Protein AF-A0A850LR34-F1 (afdb_monomer_lite)

Foldseek 3Di:
DDPPDPDVVVVVVVLLLLLVQLLVVQVVCCVVPVDFKDWLLVSLVSSCVVVVHDPVCSVVSSVSSVVSLVVCVVVVQKHFPDQDDDPPDPDTTTMIGGDVVSVVPPCSPPPPPPPD

Secondary structure (DSSP, 8-state):
-------HHHHHHHHHHHHHHHHHHHHHHHHHH---EEEHHHHHHHHHHHTT--GGGHHHHHHHHHHHHHHHHHTTSEEEEEEEEETTEEEEEEEEEE-HHHHTT-----------

pLDDT: mean 78.34, std 20.14, range [33.22, 95.5]

Radius of gyration: 15.71 Å; chains: 1; bounding box: 45×37×34 Å

Structure (mmCIF, N/CA/C/O backbone):
data_AF-A0A850LR34-F1
#
_entry.id   AF-A0A850LR34-F1
#
loop_
_atom_site.group_PDB
_atom_site.id
_atom_site.type_symbol
_atom_site.label_atom_id
_atom_site.label_alt_id
_atom_site.label_comp_id
_atom_site.label_asym_id
_atom_site.label_entity_id
_atom_site.label_seq_id
_atom_site.pdbx_PDB_ins_code
_atom_site.Cartn_x
_atom_site.Cartn_y
_atom_site.Cartn_z
_atom_site.occupancy
_atom_site.B_iso_or_equiv
_atom_site.auth_seq_id
_atom_site.auth_comp_id
_atom_site.auth_asym_id
_atom_site.auth_atom_id
_atom_site.pdbx_PDB_model_num
ATOM 1 N N . MET A 1 1 ? -21.669 24.445 19.421 1.00 36.66 1 MET A N 1
ATOM 2 C CA . MET A 1 1 ? -20.623 23.398 19.379 1.00 36.66 1 MET A CA 1
ATOM 3 C C . MET A 1 1 ? -21.026 22.437 18.281 1.00 36.66 1 MET A C 1
ATOM 5 O O . MET A 1 1 ? -21.797 21.519 18.526 1.00 36.66 1 MET A O 1
ATOM 9 N N . ASP A 1 2 ? -20.607 22.732 17.055 1.00 37.84 2 ASP A N 1
ATOM 10 C CA . ASP A 1 2 ? -21.100 22.040 15.869 1.00 37.84 2 ASP A CA 1
ATOM 11 C C . ASP A 1 2 ? -20.439 20.670 15.712 1.00 37.84 2 ASP A C 1
ATOM 13 O O . ASP A 1 2 ? -19.257 20.552 15.381 1.00 37.84 2 ASP A O 1
ATOM 17 N N . ALA A 1 3 ? -21.228 19.619 15.926 1.00 43.91 3 ALA A N 1
ATOM 18 C CA . ALA A 1 3 ? -20.921 18.269 15.480 1.00 43.91 3 ALA A CA 1
ATOM 19 C C . ALA A 1 3 ? -21.113 18.195 13.955 1.00 43.91 3 ALA A C 1
ATOM 21 O O . ALA A 1 3 ? -22.077 17.626 13.451 1.00 43.91 3 ALA A O 1
ATOM 22 N N . ILE A 1 4 ? -20.209 18.822 13.202 1.00 42.34 4 ILE A N 1
ATOM 23 C CA . ILE A 1 4 ? -20.217 18.755 11.740 1.00 42.34 4 ILE A CA 1
ATOM 24 C C . ILE A 1 4 ? -19.789 17.342 11.316 1.00 42.34 4 ILE A C 1
ATOM 26 O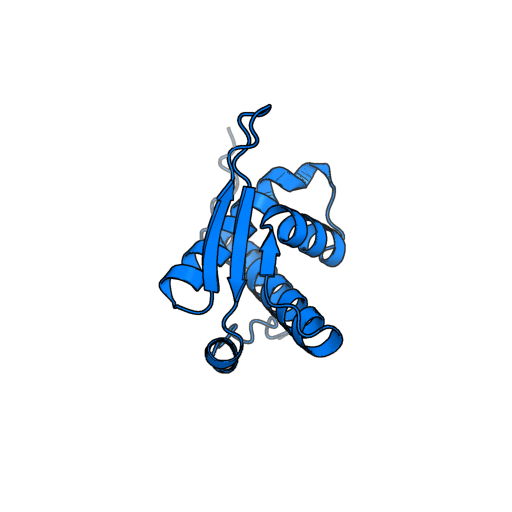 O . ILE A 1 4 ? -18.607 17.006 11.302 1.00 42.34 4 ILE A O 1
ATOM 30 N N . ASN A 1 5 ? -20.784 16.544 10.924 1.00 43.00 5 ASN A N 1
ATOM 31 C CA . ASN A 1 5 ? -20.711 15.476 9.924 1.00 43.00 5 ASN A CA 1
ATOM 32 C C . ASN A 1 5 ? -19.709 14.334 10.173 1.00 43.00 5 ASN A C 1
ATOM 34 O O . ASN A 1 5 ? -18.684 14.218 9.495 1.00 43.00 5 ASN A O 1
ATOM 38 N N . TYR A 1 6 ? -20.075 13.388 11.040 1.00 41.28 6 TYR A N 1
ATOM 39 C CA . TYR A 1 6 ? -19.573 12.017 10.926 1.00 41.28 6 TYR A CA 1
ATOM 40 C C . TYR A 1 6 ? -20.476 11.225 9.969 1.00 41.28 6 TYR A C 1
ATOM 42 O O . TYR A 1 6 ? -21.499 10.687 10.376 1.00 41.28 6 TYR A O 1
ATOM 50 N N . ILE A 1 7 ? -20.101 11.173 8.687 1.00 42.81 7 ILE A N 1
ATOM 51 C CA . ILE A 1 7 ? -20.703 10.268 7.696 1.00 42.81 7 ILE A CA 1
ATOM 52 C C . ILE A 1 7 ? -19.730 9.088 7.532 1.00 42.81 7 ILE A C 1
ATOM 54 O O . ILE A 1 7 ? -18.633 9.301 6.998 1.00 42.81 7 ILE A O 1
ATOM 58 N N . PRO A 1 8 ? -20.082 7.869 7.986 1.00 41.88 8 PRO A N 1
ATOM 59 C CA . PRO A 1 8 ? -19.241 6.672 7.864 1.00 41.88 8 PRO A CA 1
ATOM 60 C C . PRO A 1 8 ? -18.721 6.452 6.433 1.00 41.88 8 PRO A C 1
ATOM 62 O O . PRO A 1 8 ? -17.535 6.192 6.237 1.00 41.88 8 PRO A O 1
ATOM 65 N N . GLU A 1 9 ? -19.568 6.724 5.437 1.00 50.88 9 GLU A N 1
ATOM 66 C CA . GLU A 1 9 ? -19.301 6.545 4.002 1.00 50.88 9 GLU A CA 1
ATOM 67 C C . GLU A 1 9 ? -18.098 7.362 3.490 1.00 50.88 9 GLU A C 1
ATOM 69 O O . GLU A 1 9 ? -17.338 6.910 2.632 1.00 50.88 9 GLU A O 1
ATOM 74 N N 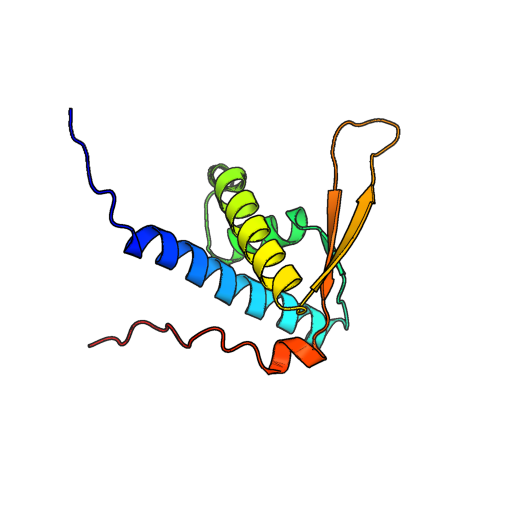. ARG A 1 10 ? -17.845 8.561 4.045 1.00 53.25 10 ARG A N 1
ATOM 75 C CA . ARG A 1 10 ? -16.707 9.403 3.615 1.00 53.25 10 ARG A CA 1
ATOM 76 C C . ARG A 1 10 ? -15.358 8.852 4.067 1.00 53.25 10 ARG A C 1
ATOM 78 O O . ARG A 1 10 ? -14.331 9.143 3.446 1.00 53.25 10 ARG A O 1
ATOM 85 N N . ARG A 1 11 ? -15.331 8.111 5.180 1.00 52.06 11 ARG A N 1
ATOM 86 C CA . ARG A 1 11 ? -14.094 7.524 5.713 1.00 52.06 11 ARG A CA 1
ATOM 87 C C . ARG A 1 11 ? -13.641 6.360 4.839 1.00 52.06 11 ARG A C 1
ATOM 89 O O . ARG A 1 11 ? -12.441 6.241 4.582 1.00 52.06 11 ARG A O 1
ATOM 96 N N . ASP A 1 12 ? -14.608 5.605 4.333 1.00 66.19 12 ASP A N 1
ATOM 97 C CA . ASP A 1 12 ? -14.391 4.513 3.393 1.00 66.19 12 ASP A CA 1
ATOM 98 C C . ASP A 1 12 ? -13.962 5.046 2.023 1.00 66.19 12 ASP A C 1
ATOM 100 O O . ASP A 1 12 ? -13.025 4.518 1.435 1.00 66.19 12 ASP A O 1
ATOM 104 N N . PHE A 1 13 ? -14.506 6.183 1.573 1.00 79.81 13 PHE A N 1
ATOM 105 C CA . PHE A 1 13 ? -14.124 6.788 0.292 1.00 79.81 13 PHE A CA 1
ATOM 106 C C . PHE A 1 13 ? -12.626 7.129 0.178 1.00 79.81 13 PHE A C 1
ATOM 108 O O . PHE A 1 13 ? -11.962 6.713 -0.770 1.00 79.81 13 PHE A O 1
ATOM 115 N N . ILE A 1 14 ? -12.051 7.849 1.153 1.00 84.62 14 ILE A N 1
ATOM 116 C CA . ILE A 1 14 ? -10.616 8.204 1.107 1.00 84.62 14 ILE A CA 1
ATOM 117 C C . ILE A 1 14 ? -9.743 6.951 1.224 1.00 84.62 14 ILE A C 1
ATOM 119 O O . ILE A 1 14 ? -8.689 6.868 0.594 1.00 84.62 14 ILE A O 1
ATOM 123 N N . GLN A 1 15 ? -10.155 5.980 2.043 1.00 86.00 15 GLN A N 1
ATOM 124 C CA . GLN A 1 15 ? -9.426 4.724 2.165 1.00 86.00 15 GLN A CA 1
ATOM 125 C C . GLN A 1 15 ? -9.445 3.941 0.847 1.00 86.00 15 GLN A C 1
ATOM 127 O O . GLN A 1 15 ? -8.400 3.425 0.461 1.00 86.00 15 GLN A O 1
ATOM 132 N N . ASN A 1 16 ? -10.575 3.926 0.137 1.00 86.31 16 ASN A N 1
ATOM 133 C CA . ASN A 1 16 ? -10.712 3.291 -1.173 1.00 86.31 16 ASN A CA 1
ATOM 134 C C . ASN A 1 16 ? -9.813 3.956 -2.219 1.00 86.31 16 ASN A C 1
ATOM 136 O O . ASN A 1 16 ? -9.106 3.252 -2.929 1.00 86.31 16 ASN A O 1
ATOM 140 N N . ILE A 1 17 ? -9.755 5.294 -2.262 1.00 89.56 17 ILE A N 1
ATOM 141 C CA . ILE A 1 17 ? -8.816 6.013 -3.143 1.00 89.56 17 ILE A CA 1
ATOM 142 C C . ILE A 1 17 ? -7.371 5.597 -2.848 1.00 89.56 17 ILE A C 1
ATOM 144 O O . ILE A 1 17 ? -6.608 5.299 -3.761 1.00 89.56 17 ILE A O 1
ATOM 148 N N . VAL A 1 18 ? -6.988 5.551 -1.567 1.00 91.31 18 VAL A N 1
ATOM 149 C CA . VAL A 1 18 ? -5.642 5.113 -1.167 1.00 91.31 18 VAL A CA 1
ATOM 150 C C . VAL A 1 18 ? -5.389 3.661 -1.565 1.00 91.31 18 VAL A C 1
ATOM 152 O O . VAL A 1 18 ? -4.270 3.339 -1.943 1.00 91.31 18 VAL A O 1
ATOM 155 N N . GLU A 1 19 ? -6.389 2.789 -1.470 1.00 91.50 19 GLU A N 1
ATOM 156 C CA . GLU A 1 19 ? -6.281 1.381 -1.852 1.00 91.50 19 GLU A CA 1
ATOM 157 C C . GLU A 1 19 ? -6.077 1.213 -3.366 1.00 91.50 19 GLU A C 1
ATOM 159 O O . GLU A 1 19 ? -5.183 0.465 -3.762 1.00 91.50 19 GLU A O 1
ATOM 164 N N . VAL A 1 20 ? -6.818 1.967 -4.188 1.00 89.69 20 VAL A N 1
ATOM 165 C CA . VAL A 1 20 ? -6.663 2.011 -5.655 1.00 89.69 20 VAL A CA 1
ATOM 166 C C . VAL A 1 20 ? -5.276 2.520 -6.039 1.00 89.69 20 VAL A C 1
ATOM 168 O O . VAL A 1 20 ? -4.514 1.809 -6.685 1.00 89.69 20 VAL A O 1
ATOM 171 N N . GLU A 1 21 ? -4.896 3.705 -5.558 1.00 92.88 21 GLU A N 1
ATOM 172 C CA . GLU A 1 21 ? -3.589 4.300 -5.861 1.00 92.88 21 GLU A CA 1
ATOM 173 C C . GLU A 1 21 ? -2.428 3.416 -5.403 1.00 92.88 21 GLU A C 1
ATOM 175 O O . GLU A 1 21 ? -1.379 3.347 -6.046 1.00 92.88 21 GLU A O 1
ATOM 180 N N . LEU A 1 22 ? -2.595 2.731 -4.267 1.00 93.81 22 LEU A N 1
ATOM 181 C CA . LEU A 1 22 ? -1.582 1.820 -3.760 1.00 93.81 22 LEU A CA 1
ATOM 182 C C . LEU A 1 22 ? -1.429 0.607 -4.660 1.00 93.81 22 LEU A C 1
ATOM 184 O O . LEU A 1 22 ? -0.293 0.210 -4.911 1.00 93.81 22 LEU A O 1
ATOM 188 N N . TYR A 1 23 ? -2.538 0.051 -5.142 1.00 92.62 23 TYR A N 1
ATOM 189 C CA . TYR A 1 23 ? -2.543 -1.077 -6.064 1.00 92.62 23 TYR A CA 1
ATOM 190 C C . TYR A 1 23 ? -1.859 -0.706 -7.378 1.00 92.62 23 TYR A C 1
ATOM 192 O O . TYR A 1 23 ? -0.916 -1.385 -7.794 1.00 92.62 23 TYR A O 1
ATOM 200 N N . ASP A 1 24 ? -2.262 0.410 -7.980 1.00 91.50 24 ASP A N 1
ATOM 201 C CA . ASP A 1 24 ? -1.707 0.887 -9.247 1.00 91.50 24 ASP A CA 1
ATOM 202 C C . ASP A 1 24 ? -0.209 1.168 -9.122 1.00 91.50 24 ASP A C 1
ATOM 204 O O . ASP A 1 24 ? 0.589 0.749 -9.963 1.00 91.50 24 ASP A O 1
ATOM 208 N N . TYR A 1 25 ? 0.210 1.797 -8.021 1.00 94.38 25 TYR A N 1
ATOM 209 C CA . TYR A 1 25 ? 1.620 2.077 -7.782 1.00 94.38 25 TYR A CA 1
ATOM 210 C C . TYR A 1 25 ? 2.463 0.800 -7.656 1.00 94.38 25 TYR A C 1
ATOM 212 O O . TYR A 1 25 ? 3.503 0.682 -8.306 1.00 94.38 25 TYR A O 1
ATOM 220 N N . VAL A 1 26 ? 2.058 -0.163 -6.818 1.00 94.06 26 VAL A N 1
ATOM 221 C CA . VAL A 1 26 ? 2.881 -1.367 -6.590 1.00 94.06 26 VAL A CA 1
ATOM 222 C C . VAL A 1 26 ? 2.903 -2.284 -7.809 1.00 94.06 26 VAL A C 1
ATOM 224 O O . VAL A 1 26 ? 3.950 -2.861 -8.103 1.00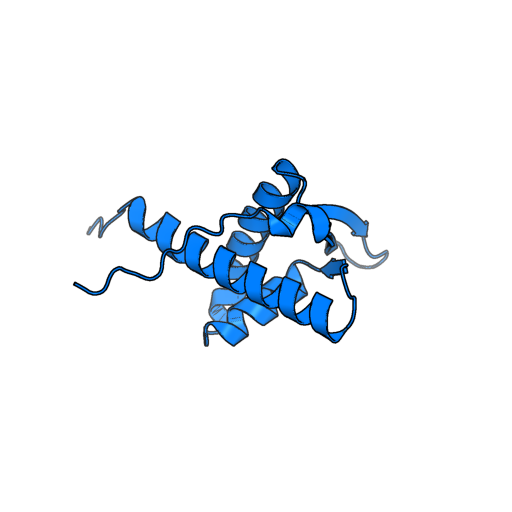 94.06 26 VAL A O 1
ATOM 227 N N . THR A 1 27 ? 1.792 -2.384 -8.542 1.00 91.62 27 THR A N 1
ATOM 228 C CA . THR A 1 27 ? 1.714 -3.180 -9.774 1.00 91.62 27 THR A CA 1
ATOM 229 C C . THR A 1 27 ? 2.530 -2.557 -10.902 1.00 91.62 27 THR A C 1
ATOM 231 O O . THR A 1 27 ? 3.266 -3.275 -11.577 1.00 91.62 27 THR A O 1
ATOM 234 N N . ASP A 1 28 ? 2.500 -1.232 -11.072 1.00 92.31 28 ASP A N 1
ATOM 235 C CA . ASP A 1 28 ? 3.324 -0.546 -12.071 1.00 92.31 28 ASP A CA 1
ATOM 236 C C . ASP A 1 28 ? 4.822 -0.676 -11.764 1.00 92.31 28 ASP A C 1
ATOM 238 O O . ASP A 1 28 ? 5.611 -0.990 -12.659 1.00 92.31 28 ASP A O 1
ATOM 242 N N . ILE A 1 29 ? 5.228 -0.514 -10.499 1.00 93.94 29 ILE A N 1
ATOM 243 C CA . ILE A 1 29 ? 6.630 -0.702 -10.105 1.00 93.94 29 ILE A CA 1
ATOM 244 C C . ILE A 1 29 ? 7.078 -2.151 -10.309 1.00 93.94 29 ILE A C 1
ATOM 246 O O . ILE A 1 29 ? 8.191 -2.377 -10.790 1.00 93.94 29 ILE A O 1
ATOM 250 N N . ASN A 1 30 ? 6.232 -3.132 -9.993 1.00 92.88 30 ASN A N 1
ATOM 251 C CA . ASN A 1 30 ? 6.551 -4.528 -10.263 1.00 92.88 30 ASN A CA 1
ATOM 252 C C . ASN A 1 30 ? 6.672 -4.805 -11.762 1.00 92.88 30 ASN A C 1
ATOM 254 O O . ASN A 1 30 ? 7.657 -5.393 -12.190 1.00 92.88 30 ASN A O 1
ATOM 258 N N . ARG A 1 31 ? 5.743 -4.303 -12.575 1.00 92.06 31 ARG A N 1
ATOM 259 C CA . ARG A 1 31 ? 5.795 -4.457 -14.031 1.00 92.06 31 ARG A CA 1
ATOM 260 C C . ARG A 1 31 ? 7.065 -3.855 -14.637 1.00 92.06 31 ARG A C 1
ATOM 262 O O . ARG A 1 31 ? 7.640 -4.446 -15.542 1.00 92.06 31 ARG A O 1
ATOM 269 N N . ARG A 1 32 ? 7.496 -2.680 -14.165 1.00 93.94 32 ARG A N 1
ATOM 270 C CA . ARG A 1 32 ? 8.669 -1.975 -14.714 1.00 93.94 32 ARG A CA 1
ATOM 271 C C . ARG A 1 32 ? 10.001 -2.527 -14.217 1.00 93.94 32 ARG A C 1
ATOM 273 O O . ARG A 1 32 ? 10.969 -2.523 -14.966 1.00 93.94 32 ARG A O 1
ATOM 280 N N . TRP A 1 33 ? 10.062 -2.950 -12.956 1.00 94.19 33 TRP A N 1
ATOM 281 C CA . TRP A 1 33 ? 11.334 -3.199 -12.265 1.00 94.19 33 TRP A CA 1
ATOM 282 C C . TRP A 1 33 ? 11.419 -4.571 -11.595 1.00 94.19 33 TRP A C 1
ATOM 284 O O . TRP A 1 33 ? 12.398 -4.851 -10.910 1.00 94.19 33 TRP A O 1
ATOM 294 N N . ASN A 1 34 ? 10.382 -5.401 -11.722 1.00 90.81 34 ASN A N 1
ATOM 295 C CA . ASN A 1 34 ? 10.215 -6.674 -11.018 1.00 90.81 34 ASN A CA 1
ATOM 296 C C . ASN A 1 34 ? 10.405 -6.573 -9.490 1.00 90.81 34 ASN A C 1
ATOM 298 O O . ASN A 1 34 ? 10.759 -7.537 -8.815 1.00 90.81 34 ASN A O 1
ATOM 302 N N . SER A 1 35 ? 10.179 -5.385 -8.922 1.00 91.44 35 SER A N 1
ATOM 303 C CA . SER A 1 35 ? 10.286 -5.168 -7.482 1.00 91.44 35 SER A CA 1
ATOM 304 C C . SER A 1 35 ? 8.991 -5.577 -6.794 1.00 91.44 35 SER A C 1
ATOM 306 O O . SER A 1 35 ? 7.899 -5.237 -7.248 1.00 91.44 35 SER A O 1
ATOM 308 N N . ASN A 1 36 ? 9.108 -6.311 -5.692 1.00 93.00 36 ASN A N 1
ATOM 309 C CA . ASN A 1 36 ? 7.978 -6.768 -4.888 1.00 93.00 36 ASN A CA 1
ATOM 310 C C . ASN A 1 36 ? 8.127 -6.490 -3.394 1.00 93.00 36 ASN A C 1
ATOM 312 O O . ASN A 1 36 ? 7.312 -6.961 -2.605 1.00 93.00 36 ASN A O 1
ATOM 316 N N . ILE A 1 37 ? 9.137 -5.720 -2.992 1.00 92.69 37 ILE A N 1
ATOM 317 C CA . ILE A 1 37 ? 9.413 -5.410 -1.591 1.00 92.69 37 ILE A CA 1
ATOM 318 C C . ILE A 1 37 ? 9.364 -3.902 -1.389 1.00 92.69 37 ILE A C 1
ATOM 320 O O . ILE A 1 37 ? 10.102 -3.148 -2.021 1.00 92.69 37 ILE A O 1
ATOM 324 N N . PHE A 1 38 ? 8.520 -3.460 -0.458 1.00 93.25 38 PHE A N 1
ATOM 325 C CA . PHE A 1 38 ? 8.273 -2.043 -0.231 1.00 93.25 38 PHE A CA 1
ATOM 326 C C . PHE A 1 38 ? 8.185 -1.691 1.260 1.00 93.25 38 PHE A C 1
ATOM 328 O O . PHE A 1 38 ? 7.400 -2.279 2.012 1.00 93.25 38 PHE A O 1
ATOM 335 N N . PRO A 1 39 ? 8.932 -0.673 1.719 1.00 92.88 39 PRO A N 1
ATOM 336 C CA . PRO A 1 39 ? 8.689 -0.049 3.011 1.00 92.88 39 PRO A CA 1
ATOM 337 C C . PRO A 1 39 ? 7.355 0.712 3.024 1.00 92.88 39 PRO A C 1
ATOM 339 O O . PRO A 1 39 ? 7.092 1.540 2.154 1.00 92.88 39 PRO A O 1
ATOM 342 N N . SER A 1 40 ? 6.556 0.556 4.083 1.00 93.19 40 SER A N 1
ATOM 343 C CA . SER A 1 40 ? 5.291 1.309 4.249 1.00 93.19 40 SER A CA 1
ATOM 344 C C . SER A 1 40 ? 5.456 2.833 4.163 1.00 93.19 40 SER A C 1
ATOM 346 O O . SER A 1 40 ? 4.539 3.548 3.766 1.00 93.19 40 SER A O 1
ATOM 348 N N . SER A 1 41 ? 6.626 3.351 4.545 1.00 92.94 41 SER A N 1
ATOM 349 C CA . SER A 1 41 ? 6.944 4.775 4.464 1.00 92.94 41 SER A CA 1
ATOM 350 C C . SER A 1 41 ? 7.242 5.249 3.041 1.00 92.94 41 SER A C 1
ATOM 352 O O . SER A 1 41 ? 6.948 6.405 2.742 1.00 92.94 41 SER A O 1
ATOM 354 N N . SER A 1 42 ? 7.809 4.407 2.163 1.00 93.56 42 SER A N 1
ATOM 355 C CA . SER A 1 42 ? 7.994 4.782 0.754 1.00 93.56 42 SER A CA 1
ATOM 356 C C . SER A 1 42 ? 6.651 4.780 0.036 1.00 93.56 42 SER A C 1
ATOM 358 O O . SER A 1 42 ? 6.338 5.758 -0.636 1.00 93.56 42 SER A O 1
ATOM 360 N N . LEU A 1 43 ? 5.822 3.762 0.294 1.00 95.38 43 LEU A N 1
ATOM 361 C CA . LEU A 1 43 ? 4.457 3.671 -0.220 1.00 95.38 43 LEU A CA 1
ATOM 362 C C . LEU A 1 43 ? 3.651 4.910 0.175 1.00 95.38 43 LEU A C 1
ATOM 364 O O . LEU A 1 43 ? 3.161 5.625 -0.686 1.00 95.38 43 LEU A O 1
ATOM 368 N N . ALA A 1 44 ? 3.619 5.270 1.460 1.00 95.50 44 ALA A N 1
ATOM 369 C CA . ALA A 1 44 ? 2.895 6.462 1.905 1.00 95.50 44 ALA A CA 1
ATOM 370 C C . ALA A 1 44 ? 3.380 7.769 1.257 1.00 95.50 44 ALA A C 1
ATOM 372 O O . ALA A 1 44 ? 2.567 8.652 0.999 1.00 95.50 44 ALA A O 1
ATOM 373 N N . LYS A 1 45 ? 4.683 7.910 0.981 1.00 95.38 45 LYS A N 1
ATOM 374 C CA . LYS A 1 45 ? 5.213 9.075 0.255 1.00 95.38 45 LYS A CA 1
ATOM 375 C C . LYS A 1 45 ? 4.786 9.079 -1.212 1.00 95.38 45 LYS A C 1
ATOM 377 O O . LYS A 1 45 ? 4.468 10.149 -1.721 1.00 95.38 45 LYS A O 1
ATOM 382 N N . ALA A 1 46 ? 4.790 7.918 -1.866 1.00 95.19 46 ALA A N 1
ATOM 383 C CA . ALA A 1 46 ? 4.350 7.775 -3.249 1.00 95.19 46 ALA A CA 1
ATOM 384 C C . ALA A 1 46 ? 2.866 8.133 -3.392 1.00 95.19 46 ALA A C 1
ATOM 386 O O . ALA A 1 46 ? 2.536 9.010 -4.179 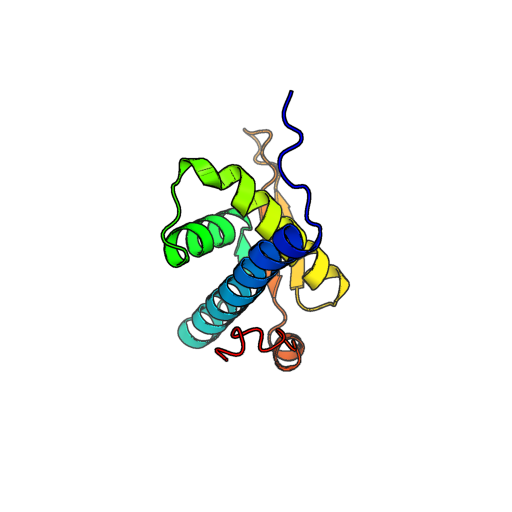1.00 95.19 46 ALA A O 1
ATOM 387 N N . ILE A 1 47 ? 2.001 7.576 -2.539 1.00 94.62 47 ILE A N 1
ATOM 388 C CA . ILE A 1 47 ? 0.560 7.874 -2.553 1.00 94.62 47 ILE A CA 1
ATOM 389 C C . ILE A 1 47 ? 0.278 9.347 -2.275 1.00 94.62 47 ILE A C 1
ATOM 391 O O . ILE A 1 47 ? -0.509 9.973 -2.975 1.00 94.62 47 ILE A O 1
ATOM 395 N N . LEU A 1 48 ? 0.963 9.938 -1.292 1.00 94.94 48 LEU A N 1
ATOM 396 C CA . LEU A 1 48 ? 0.812 11.363 -1.003 1.00 94.94 48 LEU A CA 1
ATOM 397 C C . LEU A 1 48 ? 1.201 12.239 -2.207 1.00 94.94 48 LEU A C 1
ATOM 399 O O . LEU A 1 48 ? 0.576 13.270 -2.437 1.00 94.94 48 LEU A O 1
ATOM 403 N N . LYS A 1 49 ? 2.225 11.824 -2.967 1.00 94.44 49 LYS A N 1
ATOM 404 C CA . LYS A 1 49 ? 2.667 12.506 -4.187 1.00 94.44 49 LYS A CA 1
ATOM 405 C C . LYS A 1 49 ? 1.654 12.334 -5.324 1.00 94.44 49 LYS A C 1
ATOM 407 O O . LYS A 1 49 ? 1.307 13.335 -5.938 1.00 94.44 49 LYS A O 1
ATOM 412 N N . ASN A 1 50 ? 1.178 11.116 -5.577 1.00 93.00 50 ASN A N 1
ATOM 413 C CA . ASN A 1 50 ? 0.217 10.825 -6.648 1.00 93.00 50 ASN A CA 1
ATOM 414 C C . ASN A 1 50 ? -1.115 11.553 -6.442 1.00 93.00 50 ASN A C 1
ATOM 416 O O . ASN A 1 50 ? -1.668 12.123 -7.375 1.00 93.00 50 ASN A O 1
ATOM 420 N N . LEU A 1 51 ? -1.580 11.628 -5.194 1.00 91.69 51 LEU A N 1
ATOM 421 C CA . LEU A 1 51 ? -2.798 12.352 -4.833 1.00 91.69 51 LEU A CA 1
ATOM 422 C C . LEU A 1 51 ? -2.617 13.875 -4.768 1.00 91.69 51 LEU A C 1
ATOM 424 O O . LEU A 1 51 ? -3.559 14.578 -4.415 1.00 91.69 51 LEU A O 1
ATOM 428 N N . HIS A 1 52 ? -1.426 14.397 -5.087 1.00 93.44 52 HIS A N 1
ATOM 429 C CA . HIS A 1 52 ? -1.099 15.827 -5.028 1.00 93.44 52 HIS A CA 1
ATOM 430 C C . HIS A 1 52 ? -1.392 16.455 -3.652 1.00 93.44 52 HIS A C 1
ATOM 432 O O . HIS A 1 52 ? -1.770 17.619 -3.525 1.00 93.44 52 HIS A O 1
ATOM 438 N N . GLU A 1 53 ? -1.200 15.673 -2.590 1.00 92.88 53 GLU A N 1
ATOM 439 C CA . GLU A 1 53 ? -1.578 16.046 -1.235 1.00 92.88 53 GLU A CA 1
ATOM 440 C C . GLU A 1 53 ? -0.429 16.686 -0.451 1.00 92.88 53 GLU A C 1
ATOM 442 O O . GLU A 1 53 ? 0.758 16.406 -0.639 1.00 92.88 53 GLU A O 1
ATOM 447 N N . SER A 1 54 ? -0.776 17.555 0.501 1.00 92.88 54 SER A N 1
ATOM 448 C CA . SER A 1 54 ? 0.233 18.261 1.299 1.00 92.88 54 SER A CA 1
ATOM 449 C C . SER A 1 54 ? 1.060 17.306 2.169 1.00 92.88 54 SER A C 1
ATOM 451 O O . SER A 1 54 ? 0.514 16.459 2.880 1.00 92.88 54 SER A O 1
ATOM 453 N N . ARG A 1 55 ? 2.380 17.547 2.257 1.00 91.75 55 ARG A N 1
ATOM 454 C CA . ARG A 1 55 ? 3.304 16.851 3.183 1.00 91.75 55 ARG A CA 1
ATOM 455 C C . ARG A 1 55 ? 2.823 16.852 4.637 1.00 91.75 55 ARG A C 1
ATOM 457 O O . ARG A 1 55 ? 3.073 15.891 5.361 1.00 91.75 55 ARG A O 1
ATOM 464 N N . LYS A 1 56 ? 2.081 17.885 5.055 1.00 93.50 56 LYS A N 1
ATOM 465 C CA . LYS A 1 56 ? 1.487 17.983 6.402 1.00 93.50 56 LYS A CA 1
ATOM 466 C C . LYS A 1 56 ? 0.520 16.827 6.701 1.00 93.50 56 LYS A C 1
ATOM 468 O O . LYS A 1 56 ? 0.383 16.422 7.852 1.00 93.50 56 LYS A O 1
ATOM 473 N N . LYS A 1 57 ? -0.103 16.242 5.672 1.00 92.00 57 LYS A N 1
ATOM 474 C CA . LYS A 1 57 ? -1.029 15.106 5.789 1.00 92.00 57 LYS A CA 1
ATOM 475 C C . LYS A 1 57 ? -0.327 13.742 5.831 1.00 92.00 57 LYS A C 1
ATOM 477 O O . LYS A 1 57 ? -1.012 12.729 5.968 1.00 92.00 57 LYS A O 1
ATOM 482 N N . TYR A 1 58 ? 1.010 13.681 5.783 1.00 93.31 58 TYR A N 1
ATOM 483 C CA . TYR A 1 58 ? 1.764 12.420 5.751 1.00 93.31 58 TYR A CA 1
ATOM 484 C C . TYR A 1 58 ? 1.345 11.436 6.854 1.00 93.31 58 TYR A C 1
ATOM 486 O O . TYR A 1 58 ? 1.122 10.264 6.571 1.00 93.31 58 TYR A O 1
ATOM 494 N N . ARG A 1 59 ? 1.163 11.898 8.101 1.00 92.44 59 ARG A N 1
ATOM 495 C CA . ARG A 1 59 ? 0.749 11.026 9.218 1.00 92.44 59 ARG A CA 1
ATOM 496 C C . ARG A 1 59 ? -0.605 10.350 8.963 1.00 92.44 59 ARG A C 1
ATOM 498 O O . ARG A 1 59 ? -0.767 9.170 9.283 1.00 92.44 59 ARG A O 1
ATOM 505 N N . LYS A 1 60 ? -1.558 11.075 8.365 1.00 92.00 60 LYS A N 1
ATOM 506 C CA . LYS A 1 60 ? -2.887 10.553 8.009 1.00 92.00 60 LYS A CA 1
ATOM 507 C C . LYS A 1 60 ? -2.758 9.476 6.932 1.00 92.00 60 LYS A C 1
ATOM 509 O O . LYS A 1 60 ? -3.220 8.359 7.140 1.00 92.00 60 LYS A O 1
ATOM 514 N N . TYR A 1 61 ? -2.063 9.780 5.837 1.00 93.56 61 TYR A N 1
ATOM 515 C CA . TYR A 1 61 ? -1.878 8.844 4.724 1.00 93.56 61 TYR A CA 1
ATOM 516 C C . TYR A 1 61 ? -1.046 7.620 5.104 1.00 93.56 61 TYR A C 1
ATOM 518 O O . TYR A 1 61 ? -1.400 6.509 4.735 1.00 93.56 61 TYR A O 1
ATOM 526 N N . HIS A 1 62 ? -0.003 7.776 5.920 1.00 93.81 62 HIS A N 1
ATOM 527 C CA . HIS A 1 62 ? 0.774 6.641 6.424 1.00 93.81 62 HIS A CA 1
ATOM 528 C C . HIS A 1 62 ? -0.074 5.692 7.274 1.00 93.81 62 HIS A C 1
ATOM 530 O O . HIS A 1 62 ? 0.073 4.477 7.167 1.00 93.81 62 HIS A O 1
ATOM 536 N N . THR A 1 63 ? -0.999 6.232 8.071 1.00 92.62 63 THR A N 1
ATOM 537 C CA . THR A 1 63 ? -1.959 5.420 8.833 1.00 92.62 63 THR A CA 1
ATOM 538 C C . THR A 1 63 ? -2.924 4.679 7.905 1.00 92.62 63 THR A C 1
ATOM 540 O O . THR A 1 63 ? -3.162 3.493 8.113 1.00 92.62 63 THR A O 1
ATOM 543 N N . LEU A 1 64 ? -3.448 5.345 6.869 1.00 93.31 64 LEU A N 1
ATOM 544 C CA . LEU A 1 64 ? -4.340 4.720 5.884 1.00 93.31 64 LEU A CA 1
ATOM 545 C C . LEU A 1 64 ? -3.629 3.615 5.096 1.00 93.31 64 LEU A C 1
ATOM 547 O O . LEU A 1 64 ? -4.132 2.500 5.030 1.00 93.31 64 LEU A O 1
ATOM 551 N N . VAL A 1 65 ? -2.420 3.880 4.601 1.00 94.56 65 VAL A N 1
ATOM 552 C CA . VAL A 1 65 ? -1.598 2.886 3.899 1.00 94.56 65 VAL A CA 1
ATOM 553 C C . VAL A 1 65 ? -1.334 1.676 4.788 1.00 94.56 65 VAL A C 1
ATOM 555 O O . VAL A 1 65 ? -1.516 0.552 4.345 1.00 94.56 65 VAL A O 1
ATOM 558 N N . LYS A 1 66 ? -0.981 1.865 6.066 1.00 93.00 66 LYS A N 1
ATOM 559 C CA . LYS A 1 66 ? -0.825 0.734 6.995 1.00 93.00 66 LYS A CA 1
ATOM 560 C C . LYS A 1 66 ? -2.107 -0.080 7.165 1.00 93.00 66 LYS A C 1
ATOM 562 O O . LYS A 1 66 ? -2.024 -1.299 7.229 1.00 93.00 66 LYS A O 1
ATOM 567 N N . LYS A 1 67 ? -3.274 0.567 7.237 1.00 92.31 67 LYS A N 1
ATOM 568 C CA . LYS A 1 67 ? -4.561 -0.143 7.315 1.00 92.31 67 LYS A CA 1
ATOM 569 C C . LYS A 1 67 ? -4.806 -0.995 6.072 1.00 92.31 67 LYS A C 1
ATOM 571 O O . LYS A 1 67 ? -5.141 -2.165 6.220 1.00 92.31 67 LYS A O 1
ATOM 576 N N . VAL A 1 68 ? -4.581 -0.436 4.882 1.00 92.12 68 VAL A N 1
ATOM 577 C CA . VAL A 1 68 ? -4.706 -1.171 3.613 1.00 92.12 68 VAL A CA 1
ATOM 578 C C . VAL A 1 68 ? -3.718 -2.336 3.564 1.00 92.12 68 VAL A C 1
ATOM 580 O O . VAL A 1 68 ? -4.114 -3.457 3.281 1.00 92.12 68 VAL A O 1
ATOM 583 N N . LEU A 1 69 ? -2.454 -2.113 3.927 1.00 92.88 69 LEU A N 1
ATOM 584 C CA . LEU A 1 69 ? -1.435 -3.166 3.941 1.00 92.88 69 LEU A CA 1
ATOM 585 C C . LEU A 1 69 ? -1.753 -4.283 4.938 1.00 92.88 69 LEU A C 1
ATOM 587 O O . LEU A 1 69 ? -1.553 -5.447 4.619 1.00 92.88 69 LEU A O 1
ATOM 591 N N . ASN A 1 70 ? -2.286 -3.957 6.116 1.00 91.38 70 ASN A N 1
ATOM 592 C CA . ASN A 1 70 ? -2.730 -4.969 7.073 1.00 91.38 70 ASN A CA 1
ATOM 593 C C . ASN A 1 70 ? -3.914 -5.774 6.524 1.00 91.38 70 ASN A C 1
ATOM 595 O O . ASN A 1 70 ? -3.907 -6.997 6.624 1.00 91.38 70 ASN A O 1
ATOM 599 N N . LYS A 1 71 ? -4.896 -5.109 5.899 1.00 90.12 71 LYS A N 1
ATOM 600 C CA . LYS A 1 71 ? -6.014 -5.771 5.207 1.00 90.12 71 LYS A CA 1
ATOM 601 C C . LYS A 1 71 ? -5.488 -6.713 4.118 1.00 90.12 71 LYS A C 1
ATOM 603 O O . LYS A 1 71 ? -5.846 -7.884 4.078 1.00 90.12 71 LYS A O 1
ATOM 608 N N . TRP A 1 72 ? -4.585 -6.245 3.268 1.00 91.38 72 TRP A N 1
ATOM 609 C CA . TRP A 1 72 ? -3.984 -7.056 2.208 1.00 91.38 72 TRP A CA 1
ATOM 610 C C . TRP A 1 72 ? -3.131 -8.203 2.742 1.00 91.38 72 TRP A C 1
ATOM 612 O O . TRP A 1 72 ? -3.134 -9.279 2.151 1.00 91.38 72 TRP A O 1
ATOM 622 N N . ALA A 1 73 ? -2.475 -8.017 3.887 1.00 90.69 73 ALA A N 1
ATOM 623 C CA . ALA A 1 73 ? -1.766 -9.091 4.563 1.00 90.69 73 ALA A CA 1
ATOM 624 C C . ALA A 1 73 ? -2.723 -10.177 5.068 1.00 90.69 73 ALA A C 1
ATOM 626 O O . ALA A 1 73 ? -2.464 -11.358 4.859 1.00 90.69 73 ALA A O 1
ATOM 627 N N . THR A 1 74 ? -3.868 -9.796 5.647 1.00 89.25 74 THR A N 1
ATOM 628 C CA . THR A 1 74 ? -4.906 -10.765 6.046 1.00 89.25 74 THR A CA 1
ATOM 629 C C . THR A 1 74 ? -5.538 -11.492 4.859 1.00 89.25 74 THR A C 1
ATOM 631 O O . THR A 1 74 ? -5.941 -12.640 5.000 1.00 89.25 74 THR A O 1
ATOM 634 N N . LEU A 1 75 ? -5.576 -10.859 3.682 1.00 86.81 75 LEU A N 1
ATOM 635 C CA . LEU A 1 75 ? -6.062 -11.459 2.433 1.00 86.81 75 LEU A CA 1
ATOM 636 C C . LEU A 1 75 ? -4.984 -12.269 1.689 1.00 86.81 75 LEU A C 1
ATOM 638 O O . LEU A 1 75 ? -5.266 -12.860 0.651 1.00 86.81 75 LEU A O 1
ATOM 642 N N . GLY A 1 76 ? -3.745 -12.298 2.193 1.00 86.88 76 GLY A N 1
ATOM 643 C CA . GLY A 1 76 ? -2.638 -13.039 1.586 1.00 86.88 76 GLY A CA 1
ATOM 644 C C . GLY A 1 76 ? -2.020 -12.387 0.343 1.00 86.88 76 GLY A C 1
ATOM 645 O O . GLY A 1 76 ? -1.264 -13.047 -0.363 1.00 86.88 76 GLY A O 1
ATOM 646 N N . PHE A 1 77 ? -2.306 -11.112 0.065 1.00 89.44 77 PHE A N 1
ATOM 647 C CA . PHE A 1 77 ? -1.714 -10.368 -1.060 1.00 89.44 77 PHE A CA 1
ATOM 648 C C . PHE A 1 77 ? -0.296 -9.876 -0.768 1.00 89.44 77 PHE A C 1
ATOM 650 O O . PHE A 1 77 ? 0.500 -9.648 -1.680 1.00 89.44 77 PHE A O 1
ATOM 657 N N . CYS A 1 78 ? 0.030 -9.689 0.508 1.00 92.31 78 CYS A N 1
ATOM 658 C CA . CYS A 1 78 ? 1.369 -9.335 0.943 1.00 92.31 78 CYS A CA 1
ATOM 659 C C . CYS A 1 78 ? 1.675 -9.931 2.317 1.00 92.31 78 CYS A C 1
ATOM 661 O O . CYS A 1 78 ? 0.798 -10.425 3.018 1.00 92.31 78 CYS A O 1
ATOM 663 N N . LYS A 1 79 ? 2.939 -9.876 2.720 1.00 92.12 79 LYS A N 1
ATOM 664 C CA . LYS A 1 79 ? 3.393 -10.292 4.046 1.00 92.12 79 LYS A CA 1
ATOM 665 C C . LYS A 1 79 ? 4.365 -9.277 4.614 1.00 92.12 79 LYS A C 1
ATOM 667 O O . LYS A 1 79 ? 5.177 -8.700 3.889 1.00 92.12 79 LYS A O 1
ATOM 672 N N . LEU A 1 80 ? 4.291 -9.059 5.920 1.00 90.19 80 LEU A N 1
ATOM 673 C CA . LEU A 1 80 ? 5.272 -8.256 6.637 1.00 90.19 80 LEU A CA 1
ATOM 674 C C . LEU A 1 80 ? 6.55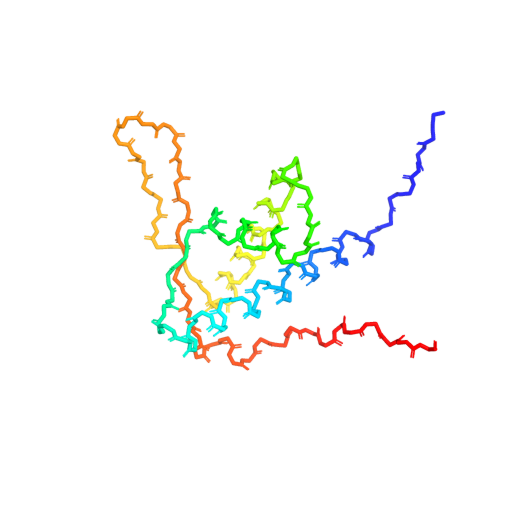1 -9.092 6.798 1.00 90.19 80 LEU A C 1
ATOM 676 O O . LEU A 1 80 ? 6.542 -10.085 7.516 1.00 90.19 80 LEU A O 1
ATOM 680 N N . ILE A 1 81 ? 7.637 -8.704 6.127 1.00 84.50 81 ILE A N 1
ATOM 681 C CA . ILE A 1 81 ? 8.897 -9.475 6.122 1.00 84.50 81 ILE A CA 1
ATOM 682 C C . ILE A 1 81 ? 9.926 -8.978 7.133 1.00 84.50 81 ILE A C 1
ATOM 684 O O . ILE A 1 81 ? 10.859 -9.698 7.472 1.00 84.50 81 ILE A O 1
ATOM 688 N N . SER A 1 82 ? 9.811 -7.736 7.603 1.00 71.00 82 SER A N 1
ATOM 689 C CA . SER A 1 82 ? 10.767 -7.204 8.569 1.00 71.00 82 SER A CA 1
ATOM 690 C C . SER A 1 82 ? 10.166 -6.090 9.415 1.00 71.00 82 SER A C 1
ATOM 692 O O . SER A 1 82 ? 9.536 -5.162 8.898 1.00 71.00 82 SER A O 1
ATOM 694 N N . MET A 1 83 ? 10.439 -6.195 10.717 1.00 62.62 83 MET A N 1
ATOM 695 C CA . MET A 1 83 ? 10.503 -5.108 11.685 1.00 62.62 83 MET A CA 1
ATOM 696 C C . MET A 1 83 ? 11.961 -4.986 12.132 1.00 62.62 83 MET A C 1
ATOM 698 O O . MET A 1 83 ? 12.373 -5.620 13.096 1.00 62.62 83 MET A O 1
ATOM 702 N N . THR A 1 84 ? 12.775 -4.199 11.438 1.00 52.25 84 THR A N 1
ATOM 703 C CA . THR A 1 84 ? 14.148 -3.951 11.900 1.00 52.25 84 THR A CA 1
ATOM 704 C C . THR A 1 84 ? 14.140 -2.821 12.927 1.00 52.25 84 THR A C 1
ATOM 706 O O . THR A 1 84 ? 13.809 -1.677 12.602 1.00 52.25 84 THR A O 1
ATOM 709 N N . SER A 1 85 ? 14.494 -3.135 14.175 1.00 46.88 85 SER A N 1
ATOM 710 C CA . SER A 1 85 ? 14.967 -2.152 15.151 1.00 46.88 85 SER A CA 1
ATOM 711 C C . SER A 1 85 ? 16.381 -1.745 14.743 1.00 46.88 85 SER A C 1
ATOM 713 O O . SER A 1 85 ? 17.300 -2.559 14.795 1.00 46.88 85 SER A O 1
ATOM 715 N N . LEU A 1 86 ? 16.570 -0.508 14.281 1.00 49.97 86 LEU A N 1
ATOM 716 C CA . LEU A 1 86 ? 17.919 0.010 14.051 1.00 49.97 86 LEU A CA 1
ATOM 717 C C . LEU A 1 86 ? 18.670 0.045 15.397 1.00 49.97 86 LEU A C 1
ATOM 719 O O . LEU A 1 86 ? 18.084 0.533 16.367 1.00 49.97 86 LEU A O 1
ATOM 723 N N . PRO A 1 87 ? 19.945 -0.389 15.464 1.00 52.12 87 PRO A N 1
ATOM 724 C CA . PRO A 1 87 ? 20.721 -0.392 16.709 1.00 52.12 87 PRO A CA 1
ATOM 725 C C . PRO A 1 87 ? 20.793 0.986 17.394 1.00 52.12 87 PRO A C 1
ATOM 727 O O . PRO A 1 87 ? 20.966 1.067 18.602 1.00 52.12 87 PRO A O 1
ATOM 730 N N . SER A 1 88 ? 20.611 2.076 16.638 1.00 61.28 88 SER A N 1
ATOM 731 C CA . SER A 1 88 ? 20.680 3.461 17.122 1.00 61.28 88 SER A CA 1
ATOM 732 C C . SER A 1 88 ? 19.335 4.199 17.187 1.00 61.28 88 SER A C 1
ATOM 734 O O . SER A 1 88 ? 19.309 5.404 17.442 1.00 61.28 88 SER A O 1
ATOM 736 N N . GLY A 1 89 ? 18.191 3.542 16.956 1.00 50.50 89 GLY A N 1
ATOM 737 C CA . GLY A 1 89 ? 16.931 4.280 16.871 1.00 50.50 89 GLY A CA 1
ATOM 738 C C . GLY A 1 89 ? 15.671 3.446 17.042 1.00 50.50 89 GLY A C 1
ATOM 739 O O . GLY A 1 89 ? 15.404 2.536 16.264 1.00 50.50 89 GLY A O 1
ATOM 740 N N . LYS A 1 90 ? 14.840 3.871 18.002 1.00 55.09 90 LYS A N 1
ATOM 741 C CA . LYS A 1 90 ? 13.487 3.407 18.384 1.00 55.09 90 LYS A CA 1
ATOM 742 C C . LYS A 1 90 ? 12.426 3.439 17.254 1.00 55.09 90 LYS A C 1
ATOM 744 O O . LYS A 1 90 ? 11.257 3.720 17.510 1.00 55.09 90 LYS A O 1
ATOM 749 N N . LYS A 1 91 ? 12.797 3.250 15.984 1.00 54.12 91 LYS A N 1
ATOM 750 C CA . LYS A 1 91 ? 11.892 3.342 14.831 1.00 54.12 91 LYS A CA 1
ATOM 751 C C . LYS A 1 91 ? 11.826 2.016 14.089 1.00 54.12 91 LYS A C 1
ATOM 753 O O . LYS A 1 91 ? 12.690 1.695 13.282 1.00 54.12 91 LYS A O 1
ATOM 758 N N . THR A 1 92 ? 10.728 1.309 14.315 1.00 63.38 92 THR A N 1
ATOM 759 C CA . THR A 1 92 ? 10.334 0.116 13.574 1.00 63.38 92 THR A CA 1
ATOM 760 C C . THR A 1 92 ? 10.026 0.468 12.119 1.00 63.38 92 THR A C 1
ATOM 762 O O . THR A 1 92 ? 9.075 1.206 11.832 1.00 63.38 92 THR A O 1
ATOM 765 N N . LYS A 1 93 ? 10.820 -0.054 11.180 1.00 71.38 93 LYS A N 1
ATOM 766 C CA . LYS A 1 93 ? 10.481 -0.016 9.751 1.00 71.38 93 LYS A CA 1
ATOM 767 C C . LYS A 1 93 ? 9.595 -1.212 9.429 1.00 71.38 93 LYS A C 1
ATOM 769 O O . LYS A 1 93 ? 9.997 -2.337 9.674 1.00 71.38 93 LYS A O 1
ATOM 774 N 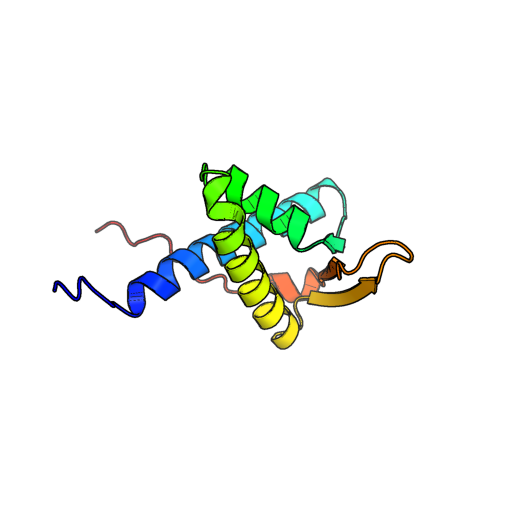N . PHE A 1 94 ? 8.414 -0.956 8.873 1.00 86.75 94 PHE A N 1
ATOM 775 C CA . PHE A 1 94 ? 7.529 -2.008 8.370 1.00 86.75 94 PHE A CA 1
ATOM 776 C C . PHE A 1 94 ? 7.788 -2.188 6.878 1.00 86.75 94 PHE A C 1
ATOM 778 O O . PHE A 1 94 ? 7.535 -1.249 6.109 1.00 86.75 94 PHE A O 1
ATOM 785 N N . ILE A 1 95 ? 8.304 -3.356 6.501 1.00 90.56 95 ILE A N 1
ATOM 786 C CA . ILE A 1 95 ? 8.618 -3.730 5.119 1.00 90.56 95 ILE A CA 1
ATOM 787 C C . ILE A 1 95 ? 7.699 -4.874 4.697 1.00 90.56 95 ILE A C 1
ATOM 789 O O . ILE A 1 95 ? 7.617 -5.885 5.392 1.00 90.56 95 ILE A O 1
ATOM 793 N N . TYR A 1 96 ? 7.031 -4.703 3.561 1.00 92.94 96 TYR A N 1
ATOM 794 C CA . TYR A 1 96 ? 6.070 -5.655 3.019 1.00 92.94 96 TYR A CA 1
ATOM 795 C C . TYR A 1 96 ? 6.614 -6.282 1.739 1.00 92.94 96 TYR A C 1
ATOM 797 O O . TYR A 1 96 ? 7.154 -5.567 0.897 1.00 92.94 96 TYR A O 1
ATOM 805 N N . GLN A 1 97 ? 6.453 -7.594 1.595 1.00 93.62 97 GLN A N 1
ATOM 806 C CA . GLN A 1 97 ? 6.666 -8.320 0.345 1.00 93.62 97 GLN A CA 1
ATOM 807 C C . GLN A 1 97 ? 5.315 -8.675 -0.267 1.00 93.62 97 GLN A C 1
ATOM 809 O O . GLN A 1 97 ? 4.455 -9.207 0.430 1.00 93.62 97 GLN A O 1
ATOM 814 N N . PHE A 1 98 ? 5.134 -8.387 -1.549 1.00 93.12 98 PHE A N 1
ATOM 815 C CA . PHE A 1 98 ? 3.891 -8.595 -2.281 1.00 93.12 98 PHE A CA 1
ATOM 816 C C . PHE A 1 98 ? 3.950 -9.872 -3.116 1.00 93.12 98 PHE A C 1
ATOM 818 O O . PHE A 1 98 ? 4.979 -10.193 -3.715 1.00 93.12 98 PHE A O 1
ATOM 825 N N . GLU A 1 99 ? 2.828 -10.582 -3.164 1.00 90.75 99 GLU A N 1
ATOM 826 C CA . GLU A 1 99 ? 2.634 -11.790 -3.962 1.00 90.75 99 GLU A CA 1
ATOM 827 C C . GLU A 1 99 ? 1.726 -11.450 -5.151 1.00 90.75 99 GLU A C 1
ATOM 829 O O . GLU A 1 99 ? 0.512 -11.645 -5.112 1.00 90.75 99 GLU A O 1
ATOM 834 N N . PHE A 1 100 ? 2.315 -10.887 -6.212 1.00 86.56 100 PHE A N 1
ATOM 835 C CA . PHE A 1 100 ? 1.558 -10.323 -7.338 1.00 86.56 100 PHE A CA 1
ATOM 836 C C . PHE A 1 100 ? 0.675 -11.330 -8.077 1.00 86.56 100 PHE A C 1
ATOM 838 O O . PHE A 1 100 ? -0.373 -10.946 -8.590 1.00 86.56 100 PHE A O 1
ATOM 845 N N . ASP A 1 101 ? 1.023 -12.619 -8.071 1.00 84.12 101 ASP A N 1
ATOM 846 C CA . ASP A 1 101 ? 0.155 -13.662 -8.625 1.00 84.12 101 ASP A CA 1
ATOM 847 C C . ASP A 1 101 ? -1.196 -13.745 -7.910 1.00 84.12 101 ASP A C 1
ATOM 849 O O . ASP A 1 101 ? -2.221 -13.960 -8.552 1.00 84.12 101 ASP A O 1
ATOM 853 N N . LYS A 1 102 ? -1.220 -13.483 -6.600 1.00 81.00 102 LYS A N 1
ATOM 854 C CA . LYS A 1 102 ? -2.453 -13.420 -5.805 1.00 81.00 102 LYS A CA 1
ATOM 855 C C . LYS A 1 102 ? -3.178 -12.086 -5.967 1.00 81.00 102 LYS A C 1
ATOM 857 O O . LYS A 1 102 ? -4.387 -12.020 -5.765 1.00 81.00 102 LYS A O 1
ATOM 862 N N . MET A 1 103 ? -2.461 -11.035 -6.372 1.00 78.62 103 MET A N 1
ATOM 863 C CA . MET A 1 103 ? -3.036 -9.708 -6.595 1.00 78.62 103 MET A CA 1
ATOM 864 C C . MET A 1 103 ? -3.814 -9.581 -7.908 1.00 78.62 103 MET A C 1
ATOM 866 O O . MET A 1 103 ? -4.651 -8.692 -8.017 1.00 78.62 103 MET A O 1
ATOM 870 N N . LYS A 1 104 ? -3.609 -10.488 -8.872 1.00 69.88 104 LYS A N 1
ATOM 871 C CA . LYS A 1 104 ? -4.373 -10.534 -10.137 1.00 69.88 104 LYS A CA 1
ATOM 872 C C . LYS A 1 104 ? -5.891 -10.630 -9.919 1.00 69.88 104 LYS A C 1
ATOM 874 O O . LYS A 1 104 ? -6.656 -10.199 -10.773 1.00 69.88 104 LYS A O 1
ATOM 879 N N . ASN A 1 105 ? -6.308 -11.154 -8.763 1.00 59.75 105 ASN A N 1
ATOM 880 C CA . ASN A 1 105 ? -7.708 -11.320 -8.371 1.00 59.75 105 ASN A CA 1
ATOM 881 C C . ASN A 1 105 ? -8.204 -10.245 -7.396 1.00 59.75 105 ASN A C 1
ATOM 883 O O . ASN A 1 105 ? -9.323 -10.365 -6.891 1.00 59.75 105 ASN A O 1
ATOM 887 N N . VAL A 1 106 ? -7.404 -9.215 -7.088 1.00 63.03 106 VAL A N 1
ATOM 888 C CA . VAL A 1 106 ? -7.905 -8.104 -6.277 1.00 63.03 106 VAL A CA 1
ATOM 889 C C . VAL A 1 106 ? -8.951 -7.392 -7.126 1.00 63.03 106 VAL A C 1
ATOM 891 O O . VAL A 1 106 ? -8.627 -6.606 -8.014 1.00 63.03 106 VAL A O 1
ATOM 894 N N . GLN A 1 107 ? -10.228 -7.657 -6.848 1.00 56.12 107 GLN A N 1
ATOM 895 C CA . GLN A 1 107 ? -11.294 -6.735 -7.207 1.00 56.12 107 GLN A CA 1
ATOM 896 C C . GLN A 1 107 ? -11.084 -5.490 -6.348 1.00 56.12 107 GLN A C 1
ATOM 898 O O . GLN A 1 107 ? -11.740 -5.293 -5.326 1.00 56.12 107 GLN A O 1
ATOM 903 N N . VAL A 1 108 ? -10.116 -4.656 -6.735 1.00 57.41 108 VAL A N 1
ATOM 904 C CA . VAL A 1 108 ? -10.129 -3.251 -6.366 1.00 57.41 108 VAL A CA 1
ATOM 905 C C . VAL A 1 108 ? -11.385 -2.769 -7.055 1.00 57.41 108 VAL A C 1
ATOM 907 O O . VAL A 1 108 ? -11.393 -2.598 -8.274 1.00 57.41 108 VAL A O 1
ATOM 910 N N . VAL A 1 109 ? -12.493 -2.782 -6.311 1.00 46.97 109 VAL A N 1
ATOM 911 C CA . VAL A 1 109 ? -13.824 -2.489 -6.827 1.00 46.97 109 VAL A CA 1
ATOM 912 C C . VAL A 1 109 ? -13.657 -1.283 -7.730 1.00 46.97 109 VAL A C 1
ATOM 914 O O . VAL A 1 109 ? -13.084 -0.283 -7.293 1.00 46.97 109 VAL A O 1
ATOM 917 N N . LYS A 1 110 ? -14.055 -1.426 -9.000 1.00 44.34 110 LYS A N 1
ATOM 918 C CA . LYS A 1 110 ? -14.137 -0.337 -9.972 1.00 44.34 110 LYS A CA 1
ATOM 919 C C . LYS A 1 110 ? -15.091 0.719 -9.398 1.00 44.34 110 LYS A C 1
ATOM 921 O O . LYS A 1 110 ? -16.246 0.791 -9.782 1.00 44.34 110 LYS A O 1
ATOM 926 N N . LEU A 1 111 ? -14.618 1.495 -8.430 1.00 42.09 111 LEU A N 1
ATOM 927 C CA . LEU A 1 111 ? -15.260 2.651 -7.824 1.00 42.09 111 LEU A CA 1
ATOM 928 C C . LEU A 1 111 ? -14.697 3.881 -8.526 1.00 42.09 111 LEU A C 1
ATOM 930 O O . LEU A 1 111 ? -14.234 4.832 -7.901 1.00 42.09 111 LEU A O 1
ATOM 934 N N . LEU A 1 112 ? -14.726 3.846 -9.858 1.00 41.19 112 LEU A N 1
ATOM 935 C CA . LEU A 1 112 ? -14.954 5.088 -10.569 1.00 41.19 112 LEU A CA 1
ATOM 936 C C . LEU A 1 112 ? -16.353 5.525 -10.125 1.00 41.19 112 LEU A C 1
ATOM 938 O O . LEU A 1 112 ? -17.266 4.693 -10.169 1.00 41.19 112 LEU A O 1
ATOM 942 N N . PRO A 1 113 ? -16.546 6.759 -9.631 1.00 40.34 113 PRO A N 1
ATOM 943 C CA . PRO A 1 113 ? -17.897 7.246 -9.439 1.00 40.34 113 PRO A CA 1
ATOM 944 C C . PRO A 1 113 ? -18.604 7.080 -10.783 1.00 40.34 113 PRO A C 1
ATOM 946 O O . PRO A 1 113 ? -18.100 7.540 -11.808 1.00 40.34 113 PRO A O 1
ATOM 949 N N . LEU A 1 114 ? -19.729 6.364 -10.782 1.00 36.78 114 LEU A N 1
ATOM 950 C CA . LEU A 1 114 ? -20.710 6.487 -11.846 1.00 36.78 114 LEU A CA 1
ATOM 951 C C . LEU A 1 114 ? -21.068 7.973 -11.880 1.00 36.78 114 LEU A C 1
ATOM 953 O O . LEU A 1 114 ? -21.826 8.456 -11.043 1.00 36.78 114 LEU A O 1
ATOM 957 N N . THR A 1 115 ? -20.423 8.715 -12.773 1.00 33.22 115 THR A N 1
ATOM 958 C CA . THR A 1 115 ? -20.919 9.999 -13.245 1.00 33.22 115 THR A CA 1
ATOM 959 C C . THR A 1 115 ? -22.289 9.710 -13.839 1.00 33.22 115 THR A C 1
ATOM 961 O O . THR A 1 115 ? -22.372 9.077 -14.893 1.00 33.22 115 THR A O 1
ATOM 964 N N . ILE A 1 116 ? -23.331 10.071 -13.089 1.00 35.50 116 ILE A N 1
ATOM 965 C CA . ILE A 1 116 ? -24.684 10.299 -13.602 1.00 35.50 116 ILE A CA 1
ATOM 966 C C . ILE A 1 116 ? -24.662 11.651 -14.310 1.00 35.50 116 ILE A C 1
ATOM 968 O O . ILE A 1 116 ? -24.059 12.585 -13.730 1.00 35.50 116 ILE A O 1
#

Sequence (116 aa):
MDAINYIPERRDFIQNIVEVELYDYVTDINRRWNSNIFPSSSLAKAILKNLHESRKKYRKYHTLVKKVLNKWATLGFCKLISMTSLPSGKKTKFIYQFEFDKMKNVQVVKLLPLTI